Protein AF-A0A7R9ZCU6-F1 (afdb_monomer)

Sequence (114 aa):
DIRSMDPSDLRKALSKSPAIVAHCRLVTREVGQCVLGLSNLDEIVPRLRSLGRMHGASGVRPGHYDVFFRCLVEALRDALGPDEWTEDTEEAWRTVHSSLMAVMKQPTNLALDA

Organism: NCBI:txid2749911

Nearest PDB structures (foldseek):
  8wub-assembly1_A  TM=8.457E-01  e=1.715E-03  Homo sapiens
  7vqg-assembly1_A  TM=8.543E-01  e=2.395E-03  Homo sapiens
  3wcu-assembly1_B  TM=8.246E-01  e=1.589E-02  Lamellibrachia satsuma
  2d2m-assembly1_B  TM=8.883E-01  e=3.662E-02  Oligobrachia mashikoi
  1yhu-assembly1_I  TM=8.108E-01  e=6.044E-02  Riftia pachyptila

pLDDT: mean 86.15, std 12.86, range [35.28, 96.88]

Solvent-accessible surface area (back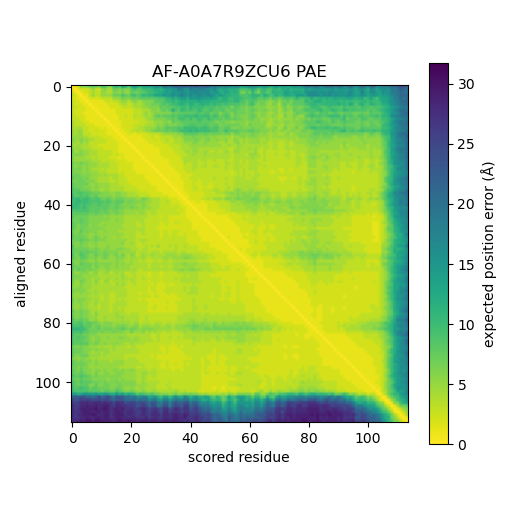bone atoms only — not comparable to full-atom values): 6682 Å² total; per-residue (Å²): 109,85,91,76,48,57,69,68,58,46,50,58,52,49,74,67,32,67,68,49,52,52,48,51,53,52,51,55,50,51,53,52,52,53,61,70,28,66,86,41,55,86,66,41,50,62,53,41,41,52,51,20,52,53,39,49,77,69,68,59,50,78,73,55,51,58,55,49,50,53,53,50,52,53,52,49,42,69,71,56,32,77,91,67,47,42,72,68,54,53,50,52,52,53,51,49,49,56,56,48,46,70,51,33,62,63,84,84,66,91,80,76,87,124

Radius of gyration: 16.39 Å; Cα contacts (8 Å, |Δi|>4): 38; chains: 1; bounding box: 42×39×45 Å

InterPro domains:
  IPR000971 Globin [PF00042] (13-104)
  IPR000971 Globin [PS01033] (1-109)
  IPR009050 Globin-like superfamily [SSF46458] (9-106)
  IPR012292 Globin/Protoglobin [G3DSA:1.10.490.10] (2-109)
  IPR044399 Myoglobin-like, M family globin domain [cd01040] (13-104)
  IPR050532 Globin-like Oxygen Transporters [PTHR46458] (12-108)

Mean predicted aligned error: 6.17 Å

Structure (mmCIF, N/CA/C/O backbone):
data_AF-A0A7R9ZCU6-F1
#
_entry.id   AF-A0A7R9ZCU6-F1
#
loop_
_atom_site.group_PDB
_atom_site.id
_atom_site.type_symbol
_atom_site.label_atom_id
_atom_site.label_alt_id
_atom_site.label_comp_id
_atom_site.label_asym_id
_atom_site.label_entity_id
_atom_site.label_seq_id
_atom_site.pdbx_PDB_ins_code
_atom_site.Cartn_x
_atom_site.Cartn_y
_atom_site.Cartn_z
_atom_site.occupancy
_atom_site.B_iso_or_equiv
_atom_site.auth_seq_id
_atom_site.auth_comp_id
_atom_site.auth_asym_id
_atom_site.auth_atom_id
_atom_site.pdbx_PDB_model_num
ATOM 1 N N . ASP A 1 1 ? 24.923 9.557 -10.905 1.00 77.62 1 ASP A N 1
ATOM 2 C CA . ASP A 1 1 ? 24.123 8.319 -10.975 1.00 77.62 1 ASP A CA 1
ATOM 3 C C . ASP A 1 1 ? 23.260 8.264 -9.719 1.00 77.62 1 ASP A C 1
ATOM 5 O O . ASP A 1 1 ? 23.778 8.566 -8.653 1.00 77.62 1 ASP A O 1
ATOM 9 N N . ILE A 1 2 ? 21.970 7.929 -9.819 1.00 76.81 2 ILE A N 1
ATOM 10 C CA . ILE A 1 2 ? 21.092 7.802 -8.639 1.00 76.81 2 ILE A CA 1
ATOM 11 C C . ILE A 1 2 ? 21.593 6.731 -7.661 1.00 76.81 2 ILE A C 1
ATOM 13 O O . ILE A 1 2 ? 21.321 6.815 -6.469 1.00 76.81 2 ILE A O 1
ATOM 17 N N . ARG A 1 3 ? 22.356 5.745 -8.154 1.00 79.81 3 ARG A N 1
ATOM 18 C CA . ARG A 1 3 ? 22.918 4.653 -7.345 1.00 79.81 3 ARG A CA 1
ATOM 19 C C . ARG A 1 3 ? 24.101 5.075 -6.474 1.00 79.81 3 ARG A C 1
ATOM 21 O O . ARG A 1 3 ? 24.476 4.328 -5.581 1.00 79.81 3 ARG A O 1
ATOM 28 N N . SER A 1 4 ? 24.687 6.241 -6.736 1.00 88.94 4 SER A N 1
ATOM 29 C CA . SER A 1 4 ? 25.849 6.766 -6.011 1.00 88.94 4 SER A CA 1
ATOM 30 C C . SER A 1 4 ? 25.520 8.016 -5.189 1.00 88.94 4 SER A C 1
ATOM 32 O O . SER A 1 4 ? 26.434 8.684 -4.716 1.00 88.94 4 SER A O 1
ATOM 34 N N . MET A 1 5 ? 24.242 8.395 -5.099 1.00 90.50 5 MET A N 1
ATOM 35 C CA . MET A 1 5 ? 23.811 9.565 -4.335 1.00 90.50 5 MET A CA 1
ATOM 36 C C . MET A 1 5 ? 23.720 9.245 -2.846 1.00 90.50 5 MET A C 1
ATOM 38 O O . MET A 1 5 ? 23.317 8.146 -2.467 1.00 90.50 5 MET A O 1
ATOM 42 N N . ASP A 1 6 ? 24.022 10.243 -2.015 1.00 95.44 6 ASP A N 1
ATOM 43 C CA . ASP A 1 6 ? 23.701 10.193 -0.593 1.00 95.44 6 ASP A CA 1
ATOM 44 C C . ASP A 1 6 ? 22.185 9.953 -0.395 1.00 95.44 6 ASP A C 1
ATOM 46 O O . ASP A 1 6 ? 21.377 10.550 -1.120 1.00 95.44 6 ASP A O 1
ATOM 50 N N . PRO A 1 7 ? 21.757 9.102 0.559 1.00 90.25 7 PRO A N 1
ATOM 51 C CA . PRO A 1 7 ? 20.341 8.798 0.765 1.00 90.25 7 PRO A CA 1
ATOM 52 C C . PRO A 1 7 ? 19.453 10.020 1.035 1.00 90.25 7 PRO A C 1
ATOM 54 O O . PRO A 1 7 ? 18.293 10.041 0.611 1.00 90.25 7 PRO A O 1
ATOM 57 N N . SER A 1 8 ? 19.966 11.046 1.720 1.00 90.06 8 SER A N 1
ATOM 58 C CA . SER A 1 8 ? 19.200 12.258 2.025 1.00 90.06 8 SER A CA 1
ATOM 59 C C . SER A 1 8 ? 18.980 13.115 0.775 1.00 90.06 8 SER A C 1
ATOM 61 O O . SER A 1 8 ? 17.857 13.566 0.516 1.00 90.06 8 SER A O 1
ATOM 63 N N . ASP A 1 9 ? 20.008 13.242 -0.064 1.00 92.50 9 ASP A N 1
ATOM 64 C CA . ASP A 1 9 ? 19.928 13.929 -1.351 1.00 92.50 9 ASP A CA 1
ATOM 65 C C . ASP A 1 9 ? 19.051 13.164 -2.342 1.00 92.50 9 ASP A C 1
ATOM 67 O O . ASP A 1 9 ? 18.229 13.765 -3.039 1.00 92.50 9 ASP A O 1
ATOM 71 N N . LEU A 1 10 ? 19.158 11.832 -2.363 1.00 89.06 10 LEU A N 1
ATOM 72 C CA . LEU A 1 10 ? 18.303 10.971 -3.174 1.00 89.06 10 LEU A CA 1
ATOM 73 C C . LEU A 1 10 ? 16.834 11.141 -2.773 1.00 89.06 10 LEU A C 1
ATOM 75 O O . LEU A 1 10 ? 15.988 11.369 -3.638 1.00 89.06 10 LEU A O 1
ATOM 79 N N . ARG A 1 11 ? 16.518 11.121 -1.471 1.00 87.62 11 ARG A N 1
ATOM 80 C CA . ARG A 1 11 ? 15.154 11.364 -0.971 1.00 87.62 11 ARG A CA 1
ATOM 81 C C . ARG A 1 11 ? 14.631 12.733 -1.404 1.00 87.62 11 ARG A C 1
ATOM 83 O O . ARG A 1 11 ? 13.492 12.834 -1.859 1.00 87.62 11 ARG A O 1
ATOM 90 N N . LYS A 1 12 ? 15.447 13.783 -1.279 1.00 89.31 12 LYS A N 1
ATOM 91 C CA . LYS A 1 12 ? 15.080 15.157 -1.659 1.00 89.31 12 LYS A CA 1
ATOM 92 C C . LYS A 1 12 ? 14.876 15.317 -3.166 1.00 89.31 12 LYS A C 1
ATOM 94 O O . LYS A 1 12 ? 14.013 16.086 -3.584 1.00 89.31 12 LYS A O 1
ATOM 99 N N . ALA A 1 13 ? 15.656 14.610 -3.980 1.00 89.50 13 ALA A N 1
ATOM 100 C CA . ALA A 1 13 ? 15.495 14.596 -5.429 1.00 89.50 13 ALA A CA 1
ATOM 101 C C . ALA A 1 13 ? 14.227 13.833 -5.846 1.00 89.50 13 ALA A C 1
ATOM 103 O O . ALA A 1 13 ? 13.428 14.347 -6.630 1.00 89.50 13 ALA A O 1
ATOM 104 N N . LEU A 1 14 ? 14.001 12.642 -5.280 1.00 88.25 14 LEU A N 1
ATOM 105 C CA . LEU A 1 14 ? 12.828 11.817 -5.577 1.00 88.25 14 LEU A CA 1
ATOM 106 C C . LEU A 1 14 ? 11.522 12.497 -5.151 1.00 88.25 14 LEU A C 1
ATOM 108 O O . LEU A 1 14 ? 10.564 12.481 -5.920 1.00 88.25 14 LEU A O 1
ATOM 112 N N . SER A 1 15 ? 11.487 13.159 -3.988 1.00 86.12 15 SER A N 1
ATOM 113 C CA . SER A 1 15 ? 10.277 13.840 -3.498 1.00 86.12 15 SER A CA 1
ATOM 114 C C . SER A 1 15 ? 9.836 15.019 -4.369 1.00 86.12 15 SER A C 1
ATOM 116 O O . SER A 1 15 ? 8.662 15.381 -4.367 1.00 86.12 15 SER A O 1
ATOM 118 N N . LYS A 1 16 ? 10.759 15.607 -5.137 1.00 89.38 16 LYS A N 1
ATOM 119 C CA . LYS A 1 16 ? 10.481 16.703 -6.075 1.00 89.38 16 LYS A CA 1
ATOM 120 C C . LYS A 1 16 ? 10.249 16.234 -7.509 1.00 89.38 16 LYS A C 1
ATOM 122 O O . LYS A 1 16 ? 9.872 17.047 -8.348 1.00 89.38 16 LYS A O 1
ATOM 127 N N . SER A 1 17 ? 10.487 14.958 -7.812 1.00 94.00 17 SER A N 1
ATOM 128 C CA . SER A 1 17 ? 10.338 14.425 -9.165 1.00 94.00 17 SER A CA 1
ATOM 129 C C . SER A 1 17 ? 8.857 14.356 -9.560 1.00 94.00 17 SER A C 1
ATOM 131 O O . SER A 1 17 ? 8.102 13.608 -8.931 1.00 94.00 17 SER A O 1
ATOM 133 N N . PRO A 1 18 ? 8.418 15.056 -10.627 1.00 93.38 18 PRO A N 1
ATOM 134 C CA . PRO A 1 18 ? 7.022 15.017 -11.065 1.00 93.38 18 PRO A CA 1
ATOM 135 C C . PRO A 1 18 ? 6.554 13.604 -11.427 1.00 93.38 18 PRO A C 1
ATOM 137 O O . PRO A 1 18 ? 5.422 13.233 -11.124 1.00 93.38 18 PRO A O 1
ATOM 140 N N . ALA A 1 19 ? 7.438 12.797 -12.023 1.00 90.50 19 ALA A N 1
ATOM 141 C CA . ALA A 1 19 ? 7.142 11.416 -12.393 1.00 90.50 19 ALA A CA 1
ATOM 142 C C . ALA A 1 19 ? 6.921 10.526 -11.160 1.00 90.50 19 ALA A C 1
ATOM 144 O O . ALA A 1 19 ? 5.965 9.754 -11.124 1.00 90.50 19 ALA A O 1
ATOM 145 N N . ILE A 1 20 ? 7.762 10.668 -10.128 1.00 88.88 20 ILE A N 1
ATOM 146 C CA . ILE A 1 20 ? 7.609 9.909 -8.881 1.00 88.88 20 ILE A CA 1
ATOM 147 C C . ILE A 1 20 ? 6.350 10.350 -8.144 1.00 88.88 20 ILE A C 1
ATOM 149 O O . ILE A 1 20 ? 5.568 9.502 -7.736 1.00 88.88 20 ILE A O 1
ATOM 153 N N . VAL A 1 21 ? 6.092 11.656 -8.038 1.00 89.44 21 VAL A N 1
ATOM 154 C CA . VAL A 1 21 ? 4.872 12.168 -7.395 1.00 89.44 21 VAL A CA 1
ATOM 155 C C . VAL A 1 21 ? 3.615 11.666 -8.113 1.00 89.44 21 VAL A C 1
ATOM 157 O O . VAL A 1 21 ? 2.657 11.252 -7.459 1.00 89.44 21 VAL A O 1
ATOM 160 N N . ALA A 1 22 ? 3.611 11.662 -9.449 1.00 91.94 22 ALA A N 1
ATOM 161 C CA . ALA A 1 22 ? 2.506 11.113 -10.229 1.00 91.94 22 ALA A CA 1
ATOM 162 C C . ALA A 1 22 ? 2.325 9.610 -9.968 1.00 91.94 22 ALA A C 1
ATOM 164 O O . ALA A 1 22 ? 1.206 9.162 -9.717 1.00 91.94 22 ALA A O 1
ATOM 165 N N . HIS A 1 23 ? 3.419 8.846 -9.957 1.00 87.38 23 HIS A N 1
ATOM 166 C CA . HIS A 1 23 ? 3.384 7.417 -9.664 1.00 87.38 23 HIS A CA 1
ATOM 167 C C . HIS A 1 23 ? 2.889 7.123 -8.240 1.00 87.38 23 HIS A C 1
ATOM 169 O O . HIS A 1 23 ? 1.996 6.297 -8.071 1.00 87.38 23 HIS A O 1
ATOM 175 N N . CYS A 1 24 ? 3.380 7.843 -7.226 1.00 87.25 24 CYS A N 1
ATOM 176 C CA . CYS A 1 24 ? 2.923 7.716 -5.841 1.00 87.25 24 CYS A CA 1
ATOM 177 C C . CYS A 1 24 ? 1.407 7.906 -5.728 1.00 87.25 24 CYS A C 1
ATOM 179 O O . CYS A 1 24 ? 0.742 7.105 -5.082 1.00 87.25 24 CYS A O 1
ATOM 181 N N . ARG A 1 25 ? 0.838 8.910 -6.408 1.00 89.69 25 ARG A N 1
ATOM 182 C CA . ARG A 1 25 ? -0.619 9.133 -6.416 1.00 89.69 25 ARG A CA 1
ATOM 183 C C . ARG A 1 25 ? -1.388 7.966 -7.029 1.00 89.69 25 ARG A C 1
ATOM 185 O O . ARG A 1 25 ? -2.432 7.597 -6.496 1.00 89.69 25 ARG A O 1
ATOM 192 N N . LEU A 1 26 ? -0.887 7.390 -8.124 1.00 89.31 26 LEU A N 1
ATOM 193 C CA . LEU A 1 26 ? -1.495 6.205 -8.733 1.00 89.31 26 LEU A CA 1
ATOM 194 C C . LEU A 1 26 ? -1.475 5.029 -7.758 1.00 89.31 26 LEU A C 1
ATOM 196 O O . LEU A 1 26 ? -2.514 4.427 -7.517 1.00 89.31 26 LEU A O 1
ATOM 200 N N . VAL A 1 27 ? -0.326 4.755 -7.142 1.00 87.38 27 VAL A N 1
ATOM 201 C CA . VAL A 1 27 ? -0.180 3.655 -6.183 1.00 87.38 27 VAL A CA 1
ATOM 202 C C . VAL A 1 27 ? -1.100 3.842 -4.977 1.00 87.38 27 VAL A C 1
ATOM 204 O O . VAL A 1 27 ? -1.854 2.931 -4.651 1.00 87.38 27 VAL A O 1
ATOM 207 N N . THR A 1 28 ? -1.109 5.019 -4.344 1.00 88.75 28 THR A N 1
ATOM 208 C CA . THR A 1 28 ? -1.980 5.290 -3.187 1.00 88.75 28 THR A CA 1
ATOM 209 C C . THR A 1 28 ? -3.458 5.145 -3.549 1.00 88.75 28 THR A C 1
ATOM 211 O O . THR A 1 28 ? -4.222 4.562 -2.780 1.00 88.75 28 THR A O 1
ATOM 214 N N . ARG A 1 29 ? -3.869 5.620 -4.735 1.00 89.88 29 ARG A N 1
ATOM 215 C CA . ARG A 1 29 ? -5.241 5.441 -5.225 1.00 89.88 29 ARG A CA 1
ATOM 216 C C . ARG A 1 29 ? -5.584 3.964 -5.384 1.00 89.88 29 ARG A C 1
ATOM 218 O O . ARG A 1 29 ? -6.636 3.541 -4.915 1.00 89.88 29 ARG A O 1
ATOM 225 N N . GLU A 1 30 ? -4.723 3.193 -6.040 1.00 87.50 30 GLU A N 1
ATOM 226 C CA . GLU A 1 30 ? -4.963 1.770 -6.282 1.00 87.50 30 GLU A CA 1
ATOM 227 C C . GLU A 1 30 ? -5.015 0.974 -4.974 1.00 87.50 30 GLU A C 1
ATOM 229 O O . GLU A 1 30 ? -5.922 0.163 -4.806 1.00 87.50 30 GLU A O 1
ATOM 234 N N . VAL A 1 31 ? -4.133 1.260 -4.009 1.00 88.44 31 VAL A N 1
ATOM 235 C CA . VAL A 1 31 ? -4.198 0.672 -2.659 1.00 88.44 31 VAL A CA 1
ATOM 236 C C . VAL A 1 31 ? -5.544 0.975 -2.001 1.00 88.44 31 VAL A C 1
ATOM 238 O O . VAL A 1 31 ? -6.205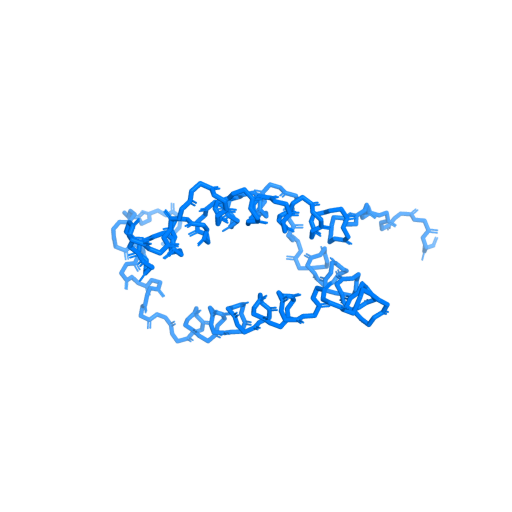 0.054 -1.526 1.00 88.44 31 VAL A O 1
ATOM 241 N N . GLY A 1 32 ? -6.000 2.232 -2.034 1.00 88.50 32 GLY A N 1
ATOM 242 C CA . GLY A 1 32 ? -7.304 2.608 -1.481 1.00 88.50 32 GLY A CA 1
ATOM 243 C C . GLY A 1 32 ? -8.470 1.881 -2.156 1.00 88.50 32 GLY A C 1
ATOM 244 O O . GLY A 1 32 ? -9.374 1.404 -1.479 1.00 88.50 32 GLY A O 1
ATOM 245 N N . GLN A 1 33 ? -8.433 1.727 -3.481 1.00 87.31 33 GLN A N 1
ATOM 246 C CA . GLN A 1 33 ? -9.443 0.955 -4.214 1.00 87.31 33 GLN A CA 1
ATOM 247 C C . GLN A 1 33 ? -9.427 -0.532 -3.846 1.00 87.31 33 GLN A C 1
ATOM 249 O O . GLN A 1 33 ? -10.489 -1.138 -3.739 1.00 87.31 33 GLN A O 1
ATOM 254 N N . CYS A 1 34 ? -8.248 -1.116 -3.623 1.00 85.50 34 CYS A N 1
ATOM 255 C CA . CYS A 1 34 ? -8.138 -2.504 -3.182 1.00 85.50 34 CYS A CA 1
ATOM 256 C C . CYS A 1 34 ? -8.747 -2.695 -1.792 1.00 85.50 34 CYS A C 1
ATOM 258 O O . CYS A 1 34 ? -9.495 -3.647 -1.598 1.00 85.50 34 CYS A O 1
ATOM 260 N N . VAL A 1 35 ? -8.475 -1.774 -0.860 1.00 88.38 35 VAL A N 1
ATOM 261 C CA . VAL A 1 35 ? -9.033 -1.810 0.500 1.00 88.38 35 VAL A CA 1
ATOM 262 C C . VAL A 1 35 ? -10.554 -1.640 0.481 1.00 88.38 35 VAL A C 1
ATOM 264 O O . VAL A 1 35 ? -11.260 -2.420 1.111 1.00 88.38 35 VAL A O 1
ATOM 267 N N . LEU A 1 36 ? -11.077 -0.679 -0.289 1.00 88.88 36 LEU A N 1
ATOM 268 C CA . LEU A 1 36 ? -12.525 -0.481 -0.443 1.00 88.88 36 LEU A CA 1
ATOM 269 C C . LEU A 1 36 ? -13.223 -1.694 -1.076 1.00 88.88 36 LEU A C 1
ATOM 271 O O . LEU A 1 36 ? -14.375 -1.972 -0.758 1.00 88.88 36 LEU A O 1
ATOM 275 N N . GLY A 1 37 ? -12.524 -2.419 -1.951 1.00 87.62 37 GLY A N 1
ATOM 276 C CA . GLY A 1 37 ? -13.029 -3.617 -2.618 1.00 87.62 37 GLY A CA 1
ATOM 277 C C . GLY A 1 37 ? -12.984 -4.896 -1.777 1.00 87.62 37 GLY A C 1
ATOM 278 O O . GLY A 1 37 ? -13.469 -5.923 -2.246 1.00 87.62 37 GLY A O 1
ATOM 279 N N . LEU A 1 38 ? -12.433 -4.881 -0.554 1.00 86.88 38 LEU A N 1
ATOM 280 C CA . LEU A 1 38 ? -12.329 -6.090 0.283 1.00 86.88 38 LEU A CA 1
ATOM 281 C C . LEU A 1 38 ? -13.694 -6.685 0.667 1.00 86.88 38 LEU A C 1
ATOM 283 O O . LEU A 1 38 ? -13.776 -7.873 0.966 1.00 86.88 38 LEU A O 1
ATOM 287 N N . SER A 1 39 ? -14.764 -5.889 0.623 1.00 88.38 39 SER A N 1
ATOM 288 C CA . SER A 1 39 ? -16.141 -6.345 0.843 1.00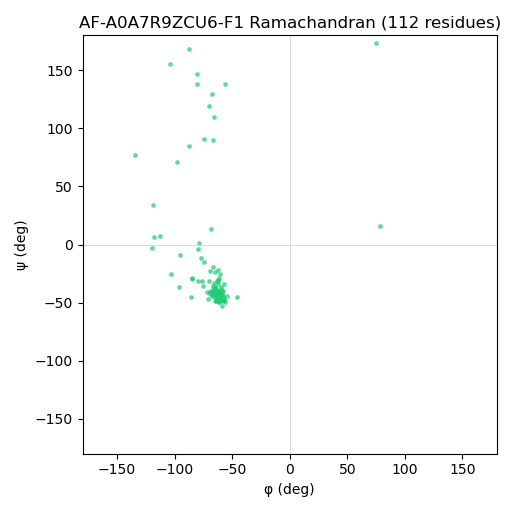 88.38 39 SER A CA 1
ATOM 289 C C . SER A 1 39 ? -16.756 -7.073 -0.361 1.00 88.38 39 SER A C 1
ATOM 291 O O . SER A 1 39 ? -17.802 -7.700 -0.208 1.00 88.38 39 SER A O 1
ATOM 293 N N . ASN A 1 40 ? -16.120 -7.024 -1.540 1.00 90.25 40 ASN A N 1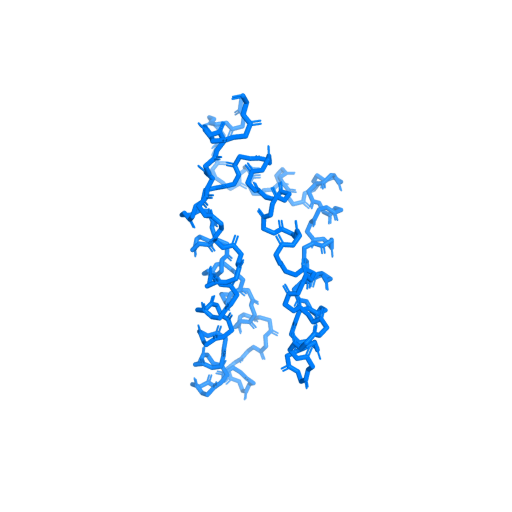
ATOM 294 C CA . ASN A 1 40 ? -16.570 -7.690 -2.764 1.00 90.25 40 ASN A CA 1
ATOM 295 C C . ASN A 1 40 ? -15.406 -8.417 -3.462 1.00 90.25 40 ASN A C 1
ATOM 297 O O . ASN A 1 40 ? -14.839 -7.954 -4.459 1.00 90.25 40 ASN A O 1
ATOM 301 N N . LEU A 1 41 ? -15.037 -9.579 -2.917 1.00 87.50 41 LEU A N 1
ATOM 302 C CA . LEU A 1 41 ? -13.878 -10.339 -3.390 1.00 87.50 41 LEU A CA 1
ATOM 303 C C . LEU A 1 41 ? -14.006 -10.809 -4.848 1.00 87.50 41 LEU A C 1
ATOM 305 O O . LEU A 1 41 ? -13.004 -10.822 -5.566 1.00 87.50 41 LEU A O 1
ATOM 309 N N . ASP A 1 42 ? -15.220 -11.128 -5.301 1.00 88.88 42 ASP A N 1
ATOM 310 C CA . ASP A 1 42 ? -15.485 -11.593 -6.669 1.00 88.88 42 ASP A CA 1
ATOM 311 C C . ASP A 1 42 ? -15.118 -10.539 -7.724 1.00 88.88 42 ASP A C 1
ATOM 313 O O . ASP A 1 42 ? -14.683 -10.875 -8.827 1.00 88.88 42 ASP A O 1
ATOM 317 N N . GLU A 1 43 ? -15.223 -9.258 -7.370 1.00 87.06 43 GLU A N 1
ATOM 318 C CA . GLU A 1 43 ? -14.868 -8.140 -8.241 1.00 87.06 43 GLU A CA 1
ATOM 319 C C . GLU A 1 43 ? -13.373 -7.793 -8.163 1.00 87.06 43 GLU A C 1
ATOM 321 O O . GLU A 1 43 ? -12.713 -7.591 -9.190 1.00 87.06 43 GLU A O 1
ATOM 326 N N . ILE A 1 44 ? -12.803 -7.734 -6.953 1.00 87.94 44 ILE A N 1
ATOM 327 C CA . ILE A 1 44 ? -11.434 -7.230 -6.772 1.00 87.94 44 ILE A CA 1
ATOM 328 C C . ILE A 1 44 ? -10.362 -8.274 -7.115 1.00 87.94 44 ILE A C 1
ATOM 330 O O . ILE A 1 44 ? -9.298 -7.914 -7.628 1.00 87.94 44 ILE A O 1
ATOM 334 N N . VAL A 1 45 ? -10.620 -9.571 -6.908 1.00 90.12 45 VAL A N 1
ATOM 335 C CA . VAL A 1 45 ? -9.628 -10.635 -7.154 1.00 90.12 45 VAL A CA 1
ATOM 336 C C . VAL A 1 45 ? -9.198 -10.713 -8.629 1.00 90.12 45 VAL A C 1
ATOM 338 O O . VAL A 1 45 ? -7.987 -10.744 -8.886 1.00 90.12 45 VAL A O 1
ATOM 341 N N . PRO A 1 46 ? -10.101 -10.700 -9.633 1.00 89.81 46 PRO A N 1
ATOM 342 C CA . PRO A 1 46 ? -9.703 -10.663 -11.043 1.00 89.81 46 PRO A CA 1
ATOM 343 C C . PRO A 1 46 ? -8.849 -9.439 -11.401 1.00 89.81 46 PRO A C 1
ATOM 345 O O . PRO A 1 46 ? -7.859 -9.565 -12.132 1.00 89.81 46 PRO A O 1
ATOM 348 N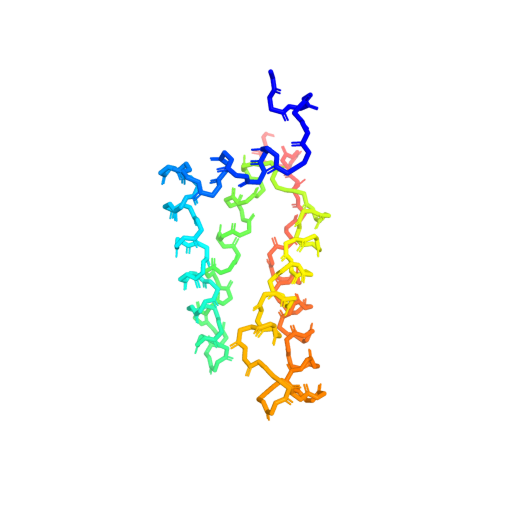 N . ARG A 1 47 ? -9.184 -8.264 -10.850 1.00 88.19 47 ARG A N 1
ATOM 349 C CA . ARG A 1 47 ? -8.419 -7.024 -11.048 1.00 88.19 47 ARG A CA 1
ATOM 350 C C . ARG A 1 47 ? -7.011 -7.139 -10.466 1.00 88.19 47 ARG A C 1
ATOM 352 O O . ARG A 1 47 ? -6.046 -6.841 -11.170 1.00 88.19 47 ARG A O 1
ATOM 359 N N . LEU A 1 48 ? -6.886 -7.630 -9.233 1.00 88.62 48 LEU A N 1
ATOM 360 C CA . LEU A 1 48 ? -5.600 -7.870 -8.575 1.00 88.62 48 LEU A CA 1
ATOM 361 C C . LEU A 1 48 ? -4.739 -8.859 -9.368 1.00 88.62 48 LEU A C 1
ATOM 363 O O . LEU A 1 48 ? -3.566 -8.600 -9.610 1.00 88.62 48 LEU A O 1
ATOM 367 N N . ARG A 1 49 ? -5.313 -9.945 -9.895 1.00 90.38 49 ARG A N 1
ATOM 368 C CA . ARG A 1 49 ? -4.568 -10.867 -10.775 1.00 90.38 49 ARG A CA 1
ATOM 369 C C . ARG A 1 49 ? -4.040 -10.175 -12.033 1.00 90.38 49 ARG A C 1
ATOM 371 O O . ARG A 1 49 ? -2.930 -10.470 -12.476 1.00 90.38 49 ARG A O 1
ATOM 378 N N . SER A 1 50 ? -4.816 -9.265 -12.620 1.00 89.19 50 SER A N 1
ATOM 379 C CA . SER A 1 50 ? -4.358 -8.475 -13.768 1.00 89.19 50 SER A CA 1
ATOM 380 C C . SER A 1 50 ? -3.214 -7.534 -13.399 1.00 89.19 50 SER A C 1
ATOM 382 O O . SER A 1 50 ? -2.208 -7.475 -14.105 1.00 89.19 50 SER A O 1
ATOM 384 N N . LEU A 1 51 ? -3.319 -6.869 -12.248 1.00 87.81 51 LEU A N 1
ATOM 385 C CA . LEU A 1 51 ? -2.260 -6.015 -11.717 1.00 87.81 51 LEU A CA 1
ATOM 386 C C . LEU A 1 51 ? -0.979 -6.812 -11.420 1.00 87.81 51 LEU A C 1
ATOM 388 O O . LEU A 1 51 ? 0.110 -6.362 -11.766 1.00 87.81 51 LEU A O 1
ATOM 392 N N . GLY A 1 52 ? -1.106 -8.027 -10.879 1.00 88.94 52 GLY A N 1
ATOM 393 C CA . GLY A 1 52 ? 0.010 -8.950 -10.658 1.00 88.94 52 GLY A CA 1
ATOM 394 C C . GLY A 1 52 ? 0.769 -9.292 -11.945 1.00 88.94 52 GLY A C 1
ATOM 395 O O . GLY A 1 52 ? 1.999 -9.224 -11.956 1.00 88.94 52 GLY A O 1
ATOM 396 N N . ARG A 1 53 ? 0.058 -9.559 -13.057 1.00 89.12 53 ARG A N 1
ATOM 397 C CA . ARG A 1 53 ? 0.684 -9.760 -14.385 1.00 89.12 53 ARG A CA 1
ATOM 398 C C . ARG A 1 53 ? 1.477 -8.539 -14.828 1.00 89.12 53 ARG A C 1
ATOM 400 O O . ARG A 1 53 ? 2.616 -8.676 -15.268 1.00 89.12 53 ARG A O 1
ATOM 407 N N . MET A 1 54 ? 0.883 -7.351 -14.708 1.00 87.62 54 MET A N 1
ATOM 408 C CA . MET A 1 54 ? 1.536 -6.102 -15.109 1.00 87.62 54 MET A CA 1
ATOM 409 C C . MET A 1 54 ? 2.804 -5.850 -14.290 1.00 87.62 54 MET A C 1
ATOM 411 O O . MET A 1 54 ? 3.847 -5.544 -14.859 1.00 87.62 54 MET A O 1
ATOM 415 N N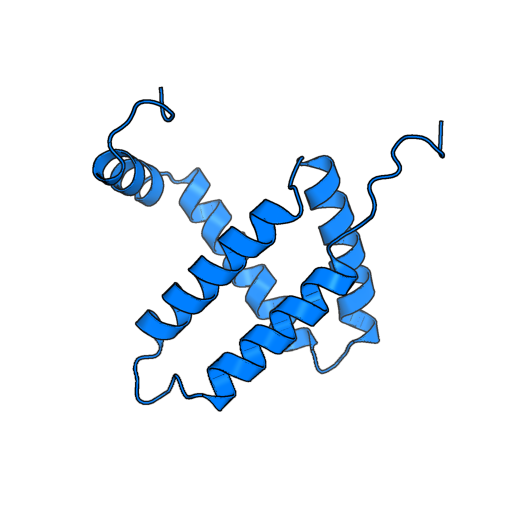 . HIS A 1 55 ? 2.759 -6.064 -12.974 1.00 88.88 55 HIS A N 1
ATOM 416 C CA . HIS A 1 55 ? 3.942 -5.961 -12.122 1.00 88.88 55 HIS A CA 1
ATOM 417 C C . HIS A 1 55 ? 5.030 -6.977 -12.490 1.00 88.88 55 HIS A C 1
ATOM 419 O O . HIS A 1 55 ? 6.206 -6.611 -12.539 1.00 88.88 55 HIS A O 1
ATOM 425 N N . GLY A 1 56 ? 4.654 -8.224 -12.793 1.00 87.44 56 GLY A N 1
ATOM 426 C CA . GLY A 1 56 ? 5.589 -9.237 -13.283 1.00 87.44 56 GLY A CA 1
ATOM 427 C C . GLY A 1 56 ? 6.269 -8.812 -14.588 1.00 87.44 56 GLY A C 1
ATOM 428 O O . GLY A 1 56 ? 7.495 -8.857 -14.683 1.00 87.44 56 GLY A O 1
ATOM 429 N N . ALA A 1 57 ? 5.494 -8.310 -15.554 1.00 87.50 57 ALA A N 1
ATOM 430 C CA . ALA A 1 57 ? 6.006 -7.790 -16.825 1.00 87.50 57 ALA A CA 1
ATOM 431 C C . ALA A 1 57 ? 6.919 -6.560 -16.645 1.00 87.50 57 ALA A C 1
ATOM 433 O O . ALA A 1 57 ? 7.873 -6.382 -17.397 1.00 87.50 57 ALA A O 1
ATOM 434 N N . SER A 1 58 ? 6.677 -5.738 -15.620 1.00 85.25 58 SER A N 1
ATOM 435 C CA . SER A 1 58 ? 7.534 -4.607 -15.234 1.00 85.25 58 SER A CA 1
ATOM 436 C C . SER A 1 58 ? 8.785 -5.003 -14.432 1.00 85.25 58 SER A C 1
ATOM 438 O O . SER A 1 58 ? 9.552 -4.129 -14.030 1.00 85.25 58 SER A O 1
ATOM 440 N N . GLY A 1 59 ? 9.012 -6.296 -14.175 1.00 88.06 59 GLY A N 1
ATOM 441 C CA . GLY A 1 59 ? 10.187 -6.785 -13.447 1.00 88.06 59 GLY A CA 1
ATOM 442 C C . GLY A 1 59 ? 10.105 -6.627 -11.925 1.00 88.06 59 GLY A C 1
ATOM 443 O O . GLY A 1 59 ? 11.128 -6.725 -11.239 1.00 88.06 59 GLY A O 1
ATOM 444 N N . VAL A 1 60 ? 8.910 -6.388 -11.373 1.00 87.81 60 VAL A N 1
ATOM 445 C CA . VAL A 1 60 ? 8.694 -6.368 -9.922 1.00 87.81 60 VAL A CA 1
ATOM 446 C C . VAL A 1 60 ? 8.883 -7.779 -9.369 1.00 87.81 60 VAL A C 1
ATOM 448 O O . VAL A 1 60 ? 8.307 -8.746 -9.863 1.00 87.81 60 VAL A O 1
ATOM 451 N N . ARG A 1 61 ? 9.698 -7.902 -8.320 1.00 86.50 61 ARG A N 1
ATOM 452 C CA . ARG A 1 61 ? 10.020 -9.173 -7.663 1.00 86.50 61 ARG A CA 1
ATOM 453 C C . ARG A 1 61 ? 9.259 -9.293 -6.344 1.00 86.50 61 ARG A C 1
ATOM 455 O O . ARG A 1 61 ? 8.978 -8.260 -5.739 1.00 86.50 61 ARG A O 1
ATOM 462 N N . PRO A 1 62 ? 9.006 -10.515 -5.836 1.00 83.50 62 PRO A N 1
ATOM 463 C CA . PRO A 1 62 ? 8.357 -10.725 -4.541 1.00 83.50 62 PRO A CA 1
ATOM 464 C C . PRO A 1 62 ? 8.919 -9.852 -3.407 1.00 83.50 62 PRO A C 1
ATOM 466 O O . PRO A 1 62 ? 8.145 -9.198 -2.718 1.00 83.50 62 PRO A O 1
ATOM 469 N N . GLY A 1 63 ? 10.247 -9.736 -3.289 1.00 87.50 63 GLY A N 1
ATOM 470 C CA . GLY A 1 63 ? 10.879 -8.912 -2.250 1.00 87.50 63 GLY A CA 1
ATOM 471 C C . GLY A 1 63 ? 10.650 -7.397 -2.380 1.00 87.50 63 GLY A C 1
ATOM 472 O O . GLY A 1 63 ? 10.798 -6.678 -1.397 1.00 87.50 63 GLY A O 1
ATOM 473 N N . HIS A 1 64 ? 10.260 -6.882 -3.554 1.00 88.06 64 HIS A N 1
ATOM 474 C CA . HIS A 1 64 ? 9.890 -5.467 -3.689 1.00 88.06 64 HIS A CA 1
ATOM 475 C C . HIS A 1 64 ? 8.564 -5.164 -2.982 1.00 88.06 64 HIS A C 1
ATOM 477 O O . HIS A 1 64 ? 8.394 -4.063 -2.462 1.00 88.06 64 HIS A O 1
ATOM 483 N N . TYR A 1 65 ? 7.645 -6.134 -2.934 1.00 86.75 65 TYR A N 1
ATOM 484 C CA . TYR A 1 65 ? 6.372 -5.966 -2.242 1.00 86.75 65 TYR A CA 1
ATOM 485 C C . TYR A 1 65 ? 6.552 -5.893 -0.730 1.00 86.75 65 TYR A C 1
ATOM 487 O O . TYR A 1 65 ? 5.946 -5.030 -0.107 1.00 86.75 65 TYR A O 1
ATOM 495 N N . ASP A 1 66 ? 7.424 -6.727 -0.158 1.00 88.38 66 ASP A N 1
ATOM 496 C CA . ASP A 1 66 ? 7.673 -6.727 1.288 1.00 88.38 66 ASP A CA 1
ATOM 497 C C . ASP A 1 66 ? 8.264 -5.377 1.740 1.00 88.38 66 ASP A C 1
ATOM 499 O O . ASP A 1 66 ? 7.843 -4.803 2.746 1.00 88.38 66 ASP A O 1
ATOM 503 N N . VAL A 1 67 ? 9.198 -4.821 0.954 1.00 90.88 67 VAL A N 1
ATOM 504 C CA . VAL A 1 67 ? 9.762 -3.484 1.204 1.00 90.88 67 VAL A CA 1
ATOM 505 C C . VAL A 1 67 ? 8.692 -2.403 1.070 1.00 90.88 67 VAL A C 1
ATOM 507 O O . VAL A 1 67 ? 8.576 -1.558 1.956 1.00 90.88 67 VAL A O 1
ATOM 510 N N . PHE A 1 68 ? 7.906 -2.432 -0.010 1.00 88.94 68 PHE A N 1
ATOM 511 C CA . PHE A 1 68 ? 6.830 -1.468 -0.236 1.00 88.94 68 PHE A CA 1
ATOM 512 C C . PHE A 1 68 ? 5.797 -1.493 0.893 1.00 88.94 68 PHE A C 1
ATOM 514 O O . PHE A 1 68 ? 5.444 -0.441 1.420 1.00 88.94 68 PHE A O 1
ATOM 521 N N . PHE A 1 69 ? 5.338 -2.681 1.287 1.00 91.06 69 PHE A N 1
ATOM 522 C CA . PHE A 1 69 ? 4.300 -2.835 2.295 1.00 91.06 69 PHE A CA 1
ATOM 523 C C . PHE A 1 69 ? 4.765 -2.350 3.669 1.00 91.06 69 PHE A C 1
ATOM 525 O O . PHE A 1 69 ? 4.027 -1.637 4.345 1.00 91.06 69 PHE A O 1
ATOM 532 N N . ARG A 1 70 ? 6.012 -2.650 4.055 1.00 92.75 70 ARG A N 1
ATOM 533 C CA . ARG A 1 70 ? 6.603 -2.099 5.281 1.00 92.75 70 ARG A CA 1
ATOM 534 C C . ARG A 1 70 ? 6.579 -0.568 5.273 1.00 92.75 70 ARG A C 1
ATOM 536 O O . ARG A 1 70 ? 6.087 0.026 6.224 1.00 92.75 70 ARG A O 1
ATOM 543 N N . CYS A 1 71 ? 7.044 0.061 4.192 1.00 92.56 71 CYS A N 1
ATOM 544 C CA . CYS A 1 71 ? 7.048 1.522 4.093 1.00 92.56 71 CYS A CA 1
ATOM 545 C C . CYS A 1 71 ? 5.631 2.120 4.062 1.00 92.56 71 CYS A C 1
ATOM 547 O O . CYS A 1 71 ? 5.423 3.212 4.580 1.00 92.56 71 CYS A O 1
ATOM 549 N N . LEU A 1 72 ? 4.655 1.424 3.468 1.00 91.69 72 LEU A N 1
ATOM 550 C CA . LEU A 1 72 ? 3.251 1.836 3.489 1.00 91.69 72 LEU A CA 1
ATOM 551 C C . LEU A 1 72 ? 2.699 1.837 4.919 1.00 91.69 72 LEU A C 1
ATOM 553 O O . LEU A 1 72 ? 2.097 2.823 5.327 1.00 91.69 72 LEU A O 1
ATOM 557 N N . VAL A 1 73 ? 2.919 0.760 5.675 1.00 93.94 73 VAL A N 1
ATOM 558 C CA . VAL A 1 73 ? 2.467 0.649 7.070 1.00 93.94 73 VAL A CA 1
ATOM 559 C C . VAL A 1 73 ? 3.123 1.704 7.954 1.00 93.94 73 VAL A C 1
ATOM 561 O O . VAL A 1 73 ? 2.425 2.365 8.714 1.00 93.94 73 VAL A O 1
ATOM 564 N N . GLU A 1 74 ? 4.435 1.914 7.818 1.00 94.19 74 GLU A N 1
ATOM 565 C CA . GLU A 1 74 ? 5.148 2.990 8.520 1.00 94.19 74 GLU A CA 1
ATOM 566 C C . GLU A 1 74 ? 4.529 4.361 8.203 1.00 94.19 74 GLU A C 1
ATOM 568 O O . GLU A 1 74 ? 4.202 5.118 9.112 1.00 94.19 74 GLU A O 1
ATOM 573 N N . ALA A 1 75 ? 4.273 4.651 6.923 1.00 92.50 75 ALA A N 1
ATOM 574 C CA . ALA A 1 75 ? 3.661 5.912 6.515 1.00 92.50 75 ALA A CA 1
ATOM 575 C C . ALA A 1 75 ? 2.224 6.086 7.038 1.00 92.50 75 ALA A C 1
ATOM 577 O O . ALA A 1 75 ? 1.835 7.201 7.382 1.00 92.50 75 ALA A O 1
ATOM 578 N N . LEU A 1 76 ? 1.428 5.013 7.094 1.00 93.31 76 LEU A N 1
ATOM 579 C CA . LEU A 1 76 ? 0.069 5.050 7.639 1.00 93.31 76 LEU A CA 1
ATOM 580 C C . LEU A 1 76 ? 0.077 5.264 9.152 1.00 93.31 76 LEU A C 1
ATOM 582 O O . LEU A 1 76 ? -0.691 6.087 9.641 1.00 93.31 76 LEU A O 1
ATOM 586 N N . ARG A 1 77 ? 0.970 4.580 9.873 1.00 95.88 77 ARG A N 1
ATOM 587 C CA . ARG A 1 77 ? 1.168 4.763 11.313 1.00 95.88 77 ARG A CA 1
ATOM 588 C C . ARG A 1 77 ? 1.526 6.206 11.647 1.00 95.88 77 ARG A C 1
ATOM 590 O O . ARG A 1 77 ? 0.898 6.802 12.517 1.00 95.88 77 ARG A O 1
ATOM 597 N N . ASP A 1 78 ? 2.490 6.772 10.926 1.00 95.00 78 ASP A N 1
ATOM 598 C CA . ASP A 1 78 ? 2.919 8.159 11.119 1.00 95.00 78 ASP A CA 1
ATOM 599 C C . ASP A 1 78 ? 1.795 9.157 10.794 1.00 95.00 78 ASP A C 1
ATOM 601 O O . ASP A 1 78 ? 1.647 10.167 11.480 1.00 95.00 78 ASP A O 1
ATOM 605 N N . ALA A 1 79 ? 0.999 8.889 9.752 1.00 93.62 79 ALA A N 1
ATOM 606 C CA . ALA A 1 79 ? -0.074 9.781 9.316 1.00 93.62 79 ALA A CA 1
ATOM 607 C C . ALA A 1 79 ? -1.316 9.742 10.220 1.00 93.62 79 ALA A C 1
ATOM 609 O O . ALA A 1 79 ? -1.973 10.768 10.386 1.00 93.62 79 ALA A O 1
ATOM 610 N N . LEU A 1 80 ? -1.655 8.570 10.761 1.00 94.81 80 LEU A N 1
ATOM 611 C CA . LEU A 1 80 ? -2.825 8.366 11.619 1.00 94.81 80 LEU A CA 1
ATOM 612 C C . LEU A 1 80 ? -2.534 8.712 13.084 1.00 94.81 80 LEU A C 1
ATOM 614 O O . LEU A 1 80 ? -3.427 9.153 13.802 1.00 94.81 80 LEU A O 1
ATOM 618 N N . GLY A 1 81 ? -1.279 8.573 13.516 1.00 95.38 81 GLY A N 1
ATOM 619 C CA . GLY A 1 81 ? -0.882 8.825 14.895 1.00 95.38 81 GLY A CA 1
ATOM 620 C C . GLY A 1 81 ? -1.324 7.716 15.861 1.00 95.38 81 GLY A C 1
ATOM 621 O O . GLY A 1 81 ? -2.017 6.774 15.474 1.00 95.38 81 GLY A O 1
ATOM 622 N N . PRO A 1 82 ? -0.894 7.795 17.133 1.00 93.75 82 PRO A N 1
ATOM 623 C CA . PRO A 1 82 ? -1.061 6.712 18.104 1.00 93.75 82 PRO A CA 1
ATOM 624 C C . PRO A 1 82 ? -2.512 6.475 18.542 1.00 93.75 82 PRO A C 1
ATOM 626 O O . PRO A 1 82 ? -2.820 5.374 18.985 1.00 93.75 82 PRO A O 1
ATOM 629 N N . ASP A 1 83 ? -3.387 7.476 18.417 1.00 94.31 83 ASP A N 1
ATOM 630 C CA . ASP A 1 83 ? -4.789 7.361 18.839 1.00 94.31 83 ASP A CA 1
ATOM 631 C C . ASP A 1 83 ? -5.625 6.534 17.845 1.00 94.31 83 ASP A C 1
ATOM 633 O O . ASP A 1 83 ? -6.546 5.826 18.244 1.00 94.31 83 ASP A O 1
ATOM 637 N N . GLU A 1 84 ? -5.275 6.581 16.556 1.00 95.19 84 GLU A N 1
ATOM 638 C CA . GLU A 1 84 ? -5.982 5.878 15.474 1.00 95.19 84 GLU A CA 1
ATOM 639 C C . GLU A 1 84 ? -5.236 4.606 15.015 1.00 95.19 84 GLU A C 1
ATOM 641 O O . GLU A 1 84 ? -5.838 3.654 14.508 1.00 95.19 84 GLU A O 1
ATOM 646 N N . TRP A 1 85 ? -3.911 4.552 15.196 1.00 96.62 85 TRP A N 1
ATOM 647 C CA . TRP A 1 85 ? -3.103 3.368 14.896 1.00 96.62 85 TRP A CA 1
ATOM 648 C C . TRP A 1 85 ? -3.047 2.404 16.087 1.00 96.62 85 TRP A C 1
ATOM 650 O O . TRP A 1 85 ? -2.101 2.406 16.879 1.00 96.62 85 TRP A O 1
ATOM 660 N N . THR A 1 86 ? -4.062 1.550 16.192 1.00 96.88 86 THR A N 1
ATOM 661 C CA . THR A 1 86 ? -4.160 0.499 17.214 1.00 96.88 86 THR A CA 1
ATOM 662 C C . THR A 1 86 ? -3.481 -0.808 16.782 1.00 96.88 86 THR A C 1
ATOM 664 O O . THR A 1 86 ? -3.147 -0.999 15.609 1.00 96.88 86 THR A O 1
ATOM 667 N N . GLU A 1 87 ? -3.308 -1.741 17.726 1.00 95.50 87 GLU A N 1
ATOM 668 C CA . GLU A 1 87 ? -2.850 -3.109 17.427 1.00 95.50 87 GLU A CA 1
ATOM 669 C C . GLU A 1 87 ? -3.784 -3.815 16.430 1.00 95.50 87 GLU A C 1
ATOM 671 O O . GLU A 1 87 ? -3.310 -4.446 15.486 1.00 95.50 87 GLU A O 1
ATOM 676 N N . ASP A 1 88 ? -5.100 -3.624 16.572 1.00 96.12 88 ASP A N 1
ATOM 677 C CA . ASP A 1 88 ? -6.104 -4.169 15.651 1.00 96.12 88 ASP A CA 1
ATOM 678 C C . ASP A 1 88 ? -5.943 -3.602 14.234 1.00 96.12 88 ASP A C 1
ATOM 680 O O . ASP A 1 88 ? -6.016 -4.342 13.250 1.00 96.12 88 ASP A O 1
ATOM 684 N N . THR A 1 89 ? -5.682 -2.295 14.111 1.00 95.44 89 THR A N 1
ATOM 685 C CA . THR A 1 89 ? -5.413 -1.656 12.817 1.00 95.44 89 THR A CA 1
ATOM 686 C C . THR A 1 89 ? -4.147 -2.235 12.183 1.00 95.44 89 THR A C 1
ATOM 688 O O . THR A 1 89 ? -4.143 -2.559 10.992 1.00 95.44 89 THR A O 1
ATOM 691 N N . GLU A 1 90 ? -3.075 -2.415 12.959 1.00 94.56 90 GLU A N 1
ATOM 692 C CA . GLU A 1 90 ? -1.832 -3.008 12.463 1.00 94.56 90 GLU A CA 1
ATOM 693 C C . GLU A 1 90 ? -2.036 -4.451 11.974 1.00 94.56 90 GLU A C 1
ATOM 695 O O . GLU A 1 90 ? -1.587 -4.802 10.877 1.00 94.56 90 GLU A O 1
ATOM 700 N N . GLU A 1 91 ? -2.754 -5.275 12.738 1.00 95.25 91 GLU A N 1
ATOM 701 C CA .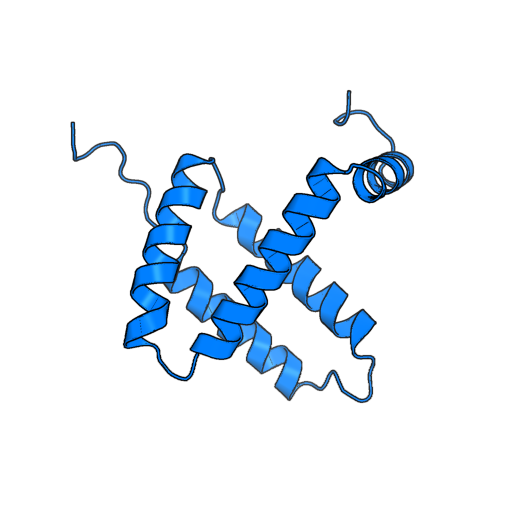 GLU A 1 91 ? -3.047 -6.663 12.371 1.00 95.25 91 GLU A CA 1
ATOM 702 C C . GLU A 1 91 ? -3.960 -6.758 11.138 1.00 95.25 91 GLU A C 1
ATOM 704 O O . GLU A 1 91 ? -3.729 -7.576 10.237 1.00 95.25 91 GLU A O 1
ATOM 709 N N . ALA A 1 92 ? -4.947 -5.866 11.021 1.00 94.31 92 ALA A N 1
ATOM 710 C CA . ALA A 1 92 ? -5.785 -5.770 9.831 1.00 94.31 92 ALA A CA 1
ATOM 711 C C . ALA A 1 92 ? -4.942 -5.474 8.580 1.00 94.31 92 ALA A C 1
ATOM 713 O O . ALA A 1 92 ? -5.080 -6.153 7.559 1.00 94.31 92 ALA A O 1
ATOM 714 N N . TRP A 1 93 ? -4.002 -4.528 8.657 1.00 94.19 93 TRP A N 1
ATOM 715 C CA . TRP A 1 93 ? -3.092 -4.238 7.547 1.00 94.19 93 TRP A CA 1
ATOM 716 C C . TRP A 1 93 ? -2.169 -5.422 7.222 1.00 94.19 93 TRP A C 1
ATOM 718 O O . TRP A 1 93 ? -1.965 -5.724 6.042 1.00 94.19 93 TRP A O 1
ATOM 728 N N . ARG A 1 94 ? -1.665 -6.159 8.222 1.00 92.50 94 ARG A N 1
ATOM 729 C CA . ARG A 1 94 ? -0.894 -7.402 7.998 1.00 92.50 94 ARG A CA 1
ATOM 730 C C . ARG A 1 94 ? -1.713 -8.463 7.258 1.00 92.50 94 ARG A C 1
ATOM 732 O O . ARG A 1 94 ? -1.195 -9.107 6.343 1.00 92.50 94 ARG A O 1
ATOM 739 N N . THR A 1 95 ? -2.993 -8.593 7.590 1.00 91.56 95 THR A N 1
ATOM 740 C CA . THR A 1 95 ? -3.928 -9.498 6.905 1.00 91.56 95 THR A CA 1
ATOM 741 C C . THR A 1 95 ? -4.200 -9.057 5.465 1.00 91.56 95 THR A C 1
ATOM 743 O O . THR A 1 95 ? -4.224 -9.882 4.545 1.00 91.56 95 THR A O 1
ATOM 746 N N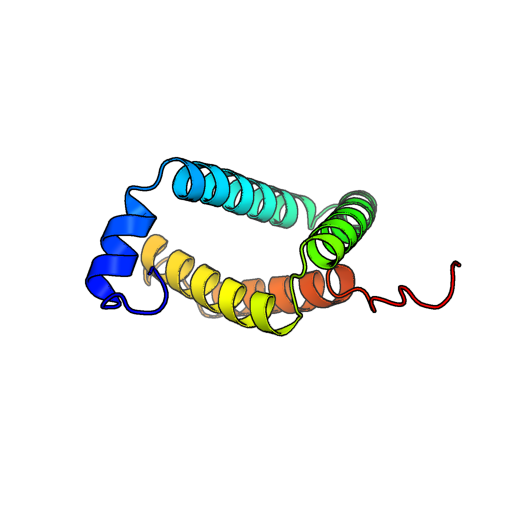 . VAL A 1 96 ? -4.340 -7.750 5.225 1.00 89.88 96 VAL A N 1
ATOM 747 C CA . VAL A 1 96 ? -4.445 -7.198 3.866 1.00 89.88 96 VAL A CA 1
ATOM 748 C C . VAL A 1 96 ? -3.190 -7.527 3.058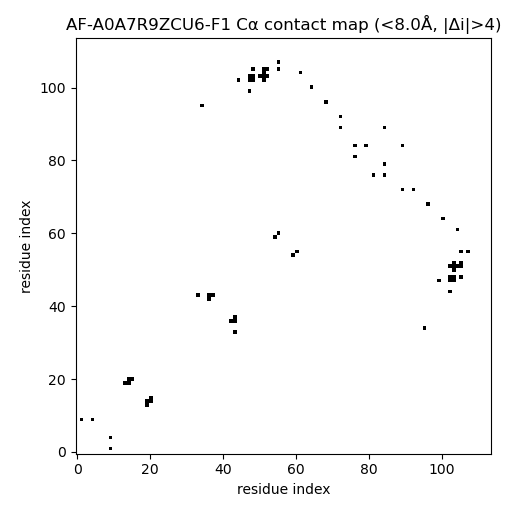 1.00 89.88 96 VAL A C 1
ATOM 750 O O . VAL A 1 96 ? -3.304 -7.974 1.917 1.00 89.88 96 VAL A O 1
ATOM 753 N N . HIS A 1 97 ? -1.995 -7.382 3.637 1.00 89.94 97 HIS A N 1
ATOM 754 C CA . HIS A 1 97 ? -0.747 -7.728 2.956 1.00 89.94 97 HIS A CA 1
ATOM 755 C C . HIS A 1 97 ? -0.694 -9.189 2.532 1.00 89.94 97 HIS A C 1
ATOM 757 O O . HIS A 1 97 ? -0.433 -9.472 1.364 1.00 89.94 97 HIS A O 1
ATOM 763 N N . SER A 1 98 ? -0.939 -10.114 3.463 1.00 88.12 98 SER A N 1
ATOM 764 C CA . SER A 1 98 ? -0.863 -11.547 3.178 1.00 88.12 98 SER A CA 1
ATOM 765 C C . SER A 1 98 ? -1.857 -11.942 2.082 1.00 88.12 98 SER A C 1
ATOM 767 O O . SER A 1 98 ? -1.482 -12.629 1.129 1.00 88.12 98 SER A O 1
ATOM 769 N N . SER A 1 99 ? -3.079 -11.409 2.153 1.00 87.81 99 SER A N 1
ATOM 770 C CA . SER A 1 99 ? -4.145 -11.639 1.175 1.00 87.81 99 SER A CA 1
ATOM 771 C C . SER A 1 99 ? -3.790 -11.080 -0.204 1.00 87.81 99 SER A C 1
ATOM 773 O O . SER A 1 99 ? -3.877 -11.789 -1.208 1.00 87.81 99 SER A O 1
ATOM 775 N N . LEU A 1 100 ? -3.319 -9.830 -0.273 1.00 86.81 100 LEU A N 1
ATOM 776 C CA . LEU A 1 100 ? -2.875 -9.223 -1.527 1.00 86.81 100 LEU A CA 1
ATOM 777 C C . LEU A 1 100 ? -1.705 -9.999 -2.126 1.00 86.81 100 LEU A C 1
ATOM 779 O O . LEU A 1 100 ? -1.698 -10.256 -3.326 1.00 86.81 100 LEU A O 1
ATOM 783 N N . MET A 1 101 ? -0.732 -10.409 -1.313 1.00 87.31 101 MET A N 1
ATOM 784 C CA . MET A 1 101 ? 0.430 -11.155 -1.790 1.00 87.31 101 MET A CA 1
ATOM 785 C C . MET A 1 101 ? 0.057 -12.526 -2.334 1.00 87.31 101 MET A C 1
ATOM 787 O O . MET A 1 101 ? 0.628 -12.928 -3.345 1.00 87.31 101 MET A O 1
ATOM 791 N N . ALA A 1 102 ? -0.924 -13.206 -1.742 1.00 86.75 102 ALA A N 1
ATOM 792 C CA . ALA A 1 102 ? -1.429 -14.473 -2.263 1.00 86.75 102 ALA A CA 1
ATOM 793 C C . ALA A 1 102 ? -2.041 -14.341 -3.672 1.00 86.75 102 ALA A C 1
ATOM 795 O O . ALA A 1 102 ? -1.991 -15.288 -4.454 1.00 86.75 102 ALA A O 1
ATOM 796 N N . VAL A 1 103 ? -2.588 -13.170 -4.022 1.00 88.38 103 VAL A N 1
ATOM 797 C CA . VAL A 1 103 ? -3.231 -12.925 -5.327 1.00 88.38 103 VAL A CA 1
ATOM 798 C C . VAL A 1 103 ? -2.280 -12.266 -6.339 1.00 88.38 103 VAL A C 1
ATOM 800 O O . VAL A 1 103 ? -2.337 -12.563 -7.534 1.00 88.38 103 VAL A O 1
ATOM 803 N N . MET A 1 104 ? -1.409 -11.372 -5.869 1.00 86.75 104 MET A N 1
ATOM 804 C CA . MET A 1 104 ? -0.507 -10.550 -6.684 1.00 86.75 104 MET A CA 1
ATOM 805 C C . MET A 1 104 ? 0.801 -11.258 -7.044 1.00 86.75 104 MET A C 1
ATOM 807 O O . MET A 1 104 ? 1.375 -10.972 -8.098 1.00 86.75 104 MET A O 1
ATOM 811 N N . LYS A 1 105 ? 1.292 -12.169 -6.188 1.00 80.00 105 LYS A N 1
ATOM 812 C CA . LYS A 1 105 ? 2.475 -12.988 -6.481 1.00 80.00 105 LYS A CA 1
ATOM 813 C C . LYS A 1 105 ? 2.078 -14.052 -7.499 1.00 80.00 105 LYS A C 1
ATOM 815 O O . LYS A 1 105 ? 1.640 -15.140 -7.145 1.00 80.00 105 LYS A O 1
ATOM 820 N N . GLN A 1 106 ? 2.225 -13.735 -8.779 1.00 64.38 106 GLN A N 1
ATOM 821 C CA . GLN A 1 106 ? 2.134 -14.755 -9.813 1.00 64.38 106 GLN A CA 1
ATOM 822 C C . GLN A 1 106 ? 3.457 -15.510 -9.924 1.00 64.38 106 GLN A C 1
ATOM 824 O O . GLN A 1 106 ? 4.518 -14.879 -9.905 1.00 64.38 106 GLN A O 1
ATOM 829 N N . PRO A 1 107 ? 3.428 -16.843 -10.083 1.00 52.53 107 PRO A N 1
ATOM 830 C CA . PRO A 1 107 ? 4.571 -17.541 -10.630 1.00 52.53 107 PRO A CA 1
ATOM 831 C C . PRO A 1 107 ? 4.724 -17.080 -12.080 1.00 52.53 107 PRO A C 1
ATOM 833 O O . PRO A 1 107 ? 3.896 -17.388 -12.936 1.00 52.53 107 PRO A O 1
ATOM 836 N N . THR A 1 108 ? 5.766 -16.303 -12.358 1.00 47.09 108 THR A N 1
ATOM 837 C CA . THR A 1 108 ? 6.169 -16.002 -13.729 1.00 47.09 108 THR A CA 1
ATOM 838 C C . THR A 1 108 ? 6.652 -17.299 -14.367 1.00 47.09 108 THR A C 1
ATOM 840 O O . THR A 1 108 ? 7.831 -17.625 -14.277 1.00 47.09 108 THR A O 1
ATOM 843 N N . ASN A 1 109 ? 5.758 -18.053 -15.003 1.00 43.84 109 ASN A N 1
ATOM 844 C CA . ASN A 1 109 ? 6.160 -19.111 -15.918 1.00 43.84 109 ASN A CA 1
ATOM 845 C C . ASN A 1 109 ? 6.082 -18.568 -17.346 1.00 43.84 109 ASN A C 1
ATOM 847 O O . ASN A 1 109 ? 5.224 -18.942 -18.131 1.00 43.84 109 ASN A O 1
ATOM 851 N N . LEU A 1 110 ? 7.009 -17.666 -17.685 1.00 44.12 110 LEU A N 1
ATOM 852 C CA . LEU A 1 110 ? 7.231 -17.203 -19.065 1.00 44.12 110 LEU A CA 1
ATOM 853 C C . LEU A 1 110 ? 7.821 -18.308 -19.975 1.00 44.12 110 LEU A C 1
ATOM 855 O O . LEU A 1 110 ? 8.304 -18.010 -21.059 1.00 44.12 110 LEU A O 1
ATOM 859 N N . ALA A 1 111 ? 7.810 -19.572 -19.539 1.00 38.16 111 ALA A N 1
ATOM 860 C CA . ALA A 1 111 ? 8.445 -20.695 -20.222 1.00 38.16 111 ALA A CA 1
ATOM 861 C C . ALA A 1 111 ? 7.473 -21.806 -20.670 1.00 38.16 111 ALA A C 1
ATOM 863 O O . ALA A 1 111 ? 7.954 -22.838 -21.122 1.00 38.16 111 ALA A O 1
ATOM 864 N N . LEU A 1 112 ? 6.146 -21.642 -20.549 1.00 41.28 112 LEU A N 1
ATOM 865 C CA . LEU A 1 112 ? 5.185 -22.677 -20.983 1.00 41.28 112 LEU A CA 1
ATOM 866 C C . LEU A 1 112 ? 4.192 -22.255 -22.077 1.00 41.28 112 LEU A C 1
ATOM 868 O O . LEU A 1 112 ? 3.475 -23.120 -22.565 1.00 41.28 112 LEU A O 1
ATOM 872 N N . ASP A 1 113 ? 4.201 -20.995 -22.517 1.00 35.28 113 ASP A N 1
ATOM 873 C CA . ASP A 1 113 ? 3.287 -20.502 -23.564 1.00 35.28 113 ASP A CA 1
ATOM 874 C C . ASP A 1 113 ? 4.031 -19.996 -24.824 1.00 35.28 113 ASP A C 1
ATOM 876 O O . ASP A 1 113 ? 3.598 -19.031 -25.457 1.00 35.28 113 ASP A O 1
ATOM 880 N N . ALA A 1 114 ? 5.161 -20.620 -25.188 1.00 36.12 114 ALA A N 1
ATOM 881 C CA . ALA A 1 114 ? 5.901 -20.350 -26.430 1.00 36.12 114 ALA A CA 1
ATOM 882 C C . ALA A 1 114 ? 6.065 -21.613 -27.282 1.00 36.12 114 ALA A C 1
ATOM 884 O O . ALA A 1 114 ? 6.361 -22.679 -26.694 1.00 36.12 114 ALA A O 1
#

Foldseek 3Di:
DLVPDDPVVNVVVLVPDPVNVVVVVVVVVVVVVLVVCPVPCVPNLVVLLVQLVVCVVVVNDLVNLVVVLVVVLVVCCVVCDDVRDDPVNSVVSVVSSVVSCVRNDDDPPVPPPD

Secondary structure (DSSP, 8-state):
-GGGS-HHHHHHHHHH-HHHHHHHHHHHHHHHHHHHGGG-HHHHHHHHHHHHHHHHHTT--HHHHHHHHHHHHHHHHHHH-TTT--HHHHHHHHHHHHHHHHHH-----TTS--